Protein AF-A0A352CH28-F1 (afdb_monomer)

Sequence (170 aa):
MKLLKSIVAKSSLLLALTSVLITGCDKRLDIAPYQSIAEDRALNTEGDVLVTLIGCYDGIQNAATLGGEIMVLNDLIGNSTNINFTGTFAGLNDAYNGLMVSNNSFAASTWSAAYNTINRCNNVLSAVDKVTSSVAKKNSVEGEALFIRSALYFELVRLYAKTIGDGDAA

Structure (mmCIF, N/CA/C/O backbone):
data_AF-A0A352CH28-F1
#
_entry.id   AF-A0A352CH28-F1
#
loop_
_atom_site.group_PDB
_atom_site.id
_atom_site.type_symbol
_atom_site.label_atom_id
_atom_site.label_alt_id
_atom_site.label_comp_id
_atom_site.label_asym_id
_atom_site.label_entity_id
_atom_site.label_seq_id
_atom_site.pdbx_PDB_ins_code
_atom_site.Cartn_x
_atom_site.Cartn_y
_atom_site.Cartn_z
_atom_site.occupancy
_atom_site.B_iso_or_equiv
_atom_site.auth_seq_id
_atom_site.auth_comp_id
_atom_site.auth_asym_id
_atom_site.auth_atom_id
_atom_site.pdbx_PDB_model_num
ATOM 1 N N . MET A 1 1 ? 14.823 -44.999 70.001 1.00 59.06 1 MET A N 1
ATOM 2 C CA . MET A 1 1 ? 13.695 -44.098 69.645 1.00 59.06 1 MET A CA 1
ATOM 3 C C . MET A 1 1 ? 14.103 -42.654 69.296 1.00 59.06 1 MET A C 1
ATOM 5 O O . MET A 1 1 ? 13.545 -42.115 68.350 1.00 59.06 1 MET A O 1
ATOM 9 N N . LYS A 1 2 ? 15.071 -42.011 69.981 1.00 59.66 2 LYS A N 1
ATOM 10 C CA . LYS A 1 2 ? 15.517 -40.628 69.662 1.00 59.66 2 LYS A CA 1
ATOM 11 C C . LYS A 1 2 ? 16.208 -40.478 68.288 1.00 59.66 2 LYS A C 1
ATOM 13 O O . LYS A 1 2 ? 15.970 -39.497 67.594 1.00 59.66 2 LYS A O 1
ATOM 18 N N . LEU A 1 3 ? 16.992 -41.479 67.872 1.00 60.03 3 LEU A N 1
ATOM 19 C CA . LEU A 1 3 ? 17.675 -41.519 66.565 1.00 60.03 3 LEU A CA 1
ATOM 20 C C . LEU A 1 3 ? 16.700 -41.559 65.374 1.00 60.03 3 LEU A C 1
ATOM 22 O O . LEU A 1 3 ? 16.877 -40.815 64.416 1.00 60.03 3 LEU A O 1
ATOM 26 N N . LEU A 1 4 ? 15.627 -42.351 65.471 1.00 66.50 4 LEU A N 1
ATOM 27 C CA . LEU A 1 4 ? 14.602 -42.463 64.425 1.00 66.50 4 LEU A CA 1
ATOM 28 C C . LEU A 1 4 ? 13.838 -41.144 64.215 1.00 66.50 4 LEU A C 1
ATOM 30 O O . LEU A 1 4 ? 13.627 -40.740 63.079 1.00 66.50 4 LEU A O 1
ATOM 34 N N . LYS A 1 5 ? 13.501 -40.420 65.293 1.00 69.31 5 LYS A N 1
ATOM 35 C CA . LYS A 1 5 ? 12.843 -39.100 65.200 1.00 69.31 5 LYS A CA 1
ATOM 36 C C . LYS A 1 5 ? 13.740 -38.037 64.547 1.00 69.31 5 LYS A C 1
ATOM 38 O O . LYS A 1 5 ? 13.243 -37.201 63.803 1.00 69.31 5 LYS A O 1
ATOM 43 N N . SER A 1 6 ? 15.051 -38.095 64.798 1.00 66.44 6 SER A N 1
ATOM 44 C CA . SER A 1 6 ? 16.059 -37.215 64.182 1.00 66.44 6 SER A CA 1
ATOM 45 C C . SER A 1 6 ? 16.216 -37.470 62.678 1.00 66.44 6 SER A C 1
ATOM 47 O O . SER A 1 6 ? 16.277 -36.520 61.903 1.00 66.44 6 SER A O 1
ATOM 49 N N . ILE A 1 7 ? 16.217 -38.738 62.253 1.00 73.62 7 ILE A N 1
ATOM 50 C CA . ILE A 1 7 ? 16.281 -39.107 60.831 1.00 73.62 7 ILE A CA 1
ATOM 51 C C . ILE A 1 7 ? 15.015 -38.648 60.102 1.00 73.62 7 ILE A C 1
ATOM 53 O O . ILE A 1 7 ? 15.123 -37.969 59.087 1.00 73.62 7 ILE A O 1
ATOM 57 N N . VAL A 1 8 ? 13.830 -38.916 60.663 1.00 76.38 8 VAL A N 1
ATOM 58 C CA . VAL A 1 8 ? 12.552 -38.485 60.069 1.00 76.38 8 VAL A CA 1
ATOM 59 C C . VAL A 1 8 ? 12.474 -36.959 59.960 1.00 76.38 8 VAL A C 1
ATOM 61 O O . VAL A 1 8 ? 12.116 -36.453 58.904 1.00 76.38 8 VAL A O 1
ATOM 64 N N . ALA A 1 9 ? 12.888 -36.209 60.987 1.00 76.12 9 ALA A N 1
ATOM 65 C CA . ALA A 1 9 ? 12.894 -34.744 60.937 1.00 76.12 9 ALA A CA 1
ATOM 66 C C . ALA A 1 9 ? 13.838 -34.181 59.855 1.00 76.12 9 ALA A C 1
ATOM 68 O O . ALA A 1 9 ? 13.486 -33.222 59.170 1.00 76.12 9 ALA A O 1
ATOM 69 N N . LYS A 1 10 ? 15.016 -34.794 59.663 1.00 78.06 10 LYS A N 1
ATOM 70 C CA . LYS A 1 10 ? 15.968 -34.408 58.607 1.00 78.06 10 LYS A CA 1
ATOM 71 C C . LYS A 1 10 ? 15.448 -34.752 57.210 1.00 78.06 10 LYS A C 1
ATOM 73 O O . LYS A 1 10 ? 15.586 -33.936 56.305 1.00 78.06 10 LYS A O 1
ATOM 78 N N . SER A 1 11 ? 14.817 -35.916 57.043 1.00 77.06 11 SER A N 1
ATOM 79 C CA . SER A 1 11 ? 14.183 -36.320 55.784 1.00 77.06 11 SER A CA 1
ATOM 80 C C . SER A 1 11 ? 13.011 -35.408 55.415 1.00 77.06 11 SER A C 1
ATOM 82 O O . SER A 1 11 ? 12.910 -35.002 54.262 1.00 77.06 11 SER A O 1
ATOM 84 N N . SER A 1 12 ? 12.178 -35.012 56.384 1.00 78.12 12 SER A N 1
ATOM 85 C CA . SER A 1 12 ? 11.085 -34.057 56.160 1.00 78.12 12 SER A CA 1
ATOM 86 C C . SER A 1 12 ? 11.591 -32.662 55.787 1.00 78.12 12 SER A C 1
ATOM 88 O O . SER A 1 12 ? 11.014 -32.018 54.915 1.00 78.12 12 SER A O 1
ATOM 90 N N . LEU A 1 13 ? 12.689 -32.203 56.401 1.00 82.50 13 LEU A N 1
ATOM 91 C CA . LEU A 1 13 ? 13.311 -30.918 56.068 1.00 82.50 13 LEU A CA 1
ATOM 92 C C . LEU A 1 13 ? 13.910 -30.924 54.653 1.00 82.50 13 LEU A C 1
ATOM 94 O O . LEU A 1 13 ? 13.767 -29.948 53.921 1.00 82.50 13 LEU A O 1
ATOM 98 N N . LEU A 1 14 ? 14.537 -32.034 54.249 1.00 82.56 14 LEU A N 1
ATOM 99 C CA . LEU A 1 14 ? 15.084 -32.203 52.903 1.00 82.56 14 LEU A CA 1
ATOM 100 C C . LEU A 1 14 ? 13.971 -32.224 51.842 1.00 82.56 14 LEU A C 1
ATOM 102 O O . LEU A 1 14 ? 14.103 -31.595 50.794 1.00 82.56 14 LEU A O 1
ATOM 106 N N . LEU A 1 15 ? 12.849 -32.887 52.134 1.00 82.00 15 LEU A N 1
ATOM 107 C CA . LEU A 1 15 ? 11.679 -32.927 51.253 1.00 82.00 15 LEU A CA 1
ATOM 108 C C . LEU A 1 15 ? 11.033 -31.538 51.093 1.00 82.00 15 LEU A C 1
ATOM 110 O O . LEU A 1 15 ? 10.722 -31.133 49.975 1.00 82.00 15 LEU A O 1
ATOM 114 N N . ALA A 1 16 ? 10.915 -30.777 52.187 1.00 80.31 16 ALA A N 1
ATOM 115 C CA . ALA A 1 16 ? 10.407 -29.404 52.162 1.00 80.31 16 ALA A CA 1
ATOM 116 C C . ALA A 1 16 ? 11.337 -28.450 51.387 1.00 80.31 16 ALA A C 1
ATOM 118 O O . ALA A 1 16 ? 10.874 -27.626 50.599 1.00 80.31 16 ALA A O 1
ATOM 119 N N . LEU A 1 17 ? 12.657 -28.598 51.539 1.00 78.12 17 LEU A N 1
ATOM 120 C CA . LEU A 1 17 ? 13.633 -27.796 50.798 1.00 78.12 17 LEU A CA 1
ATOM 121 C C . LEU A 1 17 ? 13.621 -28.118 49.293 1.00 78.12 17 LEU A C 1
ATOM 123 O O . LEU A 1 17 ? 13.773 -27.222 48.467 1.00 78.12 17 LEU A O 1
ATOM 127 N N . THR A 1 18 ? 13.364 -29.380 48.934 1.00 77.31 18 THR A N 1
ATOM 128 C CA . THR A 1 18 ? 13.248 -29.817 47.534 1.00 77.31 18 THR A CA 1
ATOM 129 C C . THR A 1 18 ? 11.971 -29.281 46.881 1.00 77.31 18 THR A C 1
ATOM 131 O O . THR A 1 18 ? 12.014 -28.900 45.717 1.00 77.31 18 THR A O 1
ATOM 134 N N . SER A 1 19 ? 10.858 -29.154 47.620 1.00 74.12 19 SER A N 1
ATOM 135 C CA . SER A 1 19 ? 9.614 -28.569 47.084 1.00 74.12 19 SER A CA 1
ATOM 136 C C . SER A 1 19 ? 9.717 -27.084 46.712 1.00 74.12 19 SER A C 1
ATOM 138 O O . SER A 1 19 ? 9.016 -26.640 45.808 1.00 74.12 19 SER A O 1
ATOM 140 N N . VAL A 1 20 ? 10.628 -26.327 47.336 1.00 73.00 20 VAL A N 1
ATOM 141 C CA . VAL A 1 20 ? 10.872 -24.910 46.999 1.00 73.00 20 VAL A CA 1
ATOM 142 C C . VAL A 1 20 ? 11.667 -24.765 45.692 1.00 73.00 20 VAL A C 1
ATOM 144 O O . VAL A 1 20 ? 11.553 -23.754 45.008 1.00 73.00 20 VAL A O 1
ATOM 147 N N . LEU A 1 21 ? 12.431 -25.789 45.295 1.00 70.69 21 LEU A N 1
ATOM 148 C CA . LEU A 1 21 ? 13.217 -25.773 44.055 1.00 70.69 21 LEU A CA 1
ATOM 149 C C . LEU A 1 21 ? 12.380 -26.063 42.796 1.00 70.69 21 LEU A C 1
ATOM 151 O O . LEU A 1 21 ? 12.874 -25.865 41.690 1.00 70.69 21 LEU A O 1
ATOM 155 N N . ILE A 1 22 ? 11.128 -26.515 42.950 1.00 68.75 22 ILE A N 1
ATOM 156 C CA . ILE A 1 22 ? 10.230 -26.871 41.833 1.00 68.75 22 ILE A CA 1
ATOM 157 C C . ILE A 1 22 ? 9.267 -25.729 41.468 1.00 68.75 22 ILE A C 1
ATOM 159 O O . ILE A 1 22 ? 8.613 -25.786 40.431 1.00 68.75 22 ILE A O 1
ATOM 163 N N . THR A 1 23 ? 9.182 -24.663 42.272 1.00 70.19 23 THR A N 1
ATOM 164 C CA . THR A 1 23 ? 8.424 -23.457 41.905 1.00 70.19 23 THR A CA 1
ATOM 165 C C . THR A 1 23 ? 9.278 -22.584 40.984 1.00 70.19 23 THR A C 1
ATOM 167 O O . THR A 1 23 ? 9.894 -21.610 41.416 1.00 70.19 23 THR A O 1
ATOM 170 N N . GLY A 1 24 ? 9.377 -22.986 39.717 1.00 68.25 24 GLY A N 1
ATOM 171 C CA . GLY A 1 24 ? 10.020 -22.209 38.659 1.00 68.25 24 GLY A CA 1
ATOM 172 C C . GLY A 1 24 ? 9.231 -20.942 38.308 1.00 68.25 24 GLY A C 1
ATOM 173 O O . GLY A 1 24 ? 8.007 -20.892 38.411 1.00 68.25 24 GLY A O 1
ATOM 174 N N . CYS A 1 25 ? 9.938 -19.888 37.896 1.00 66.44 25 CYS A N 1
ATOM 175 C CA . CYS A 1 25 ? 9.341 -18.638 37.420 1.00 66.44 25 CYS A CA 1
ATOM 176 C C . CYS A 1 25 ? 8.816 -18.781 35.978 1.00 66.44 25 CYS A C 1
ATOM 178 O O . CYS A 1 25 ? 9.454 -18.285 35.050 1.00 66.44 25 CYS A O 1
ATOM 180 N N . ASP A 1 26 ? 7.644 -19.392 35.784 1.00 62.53 26 ASP A N 1
ATOM 181 C CA . ASP A 1 26 ? 7.048 -19.597 34.446 1.00 62.53 26 ASP A CA 1
ATOM 182 C C . ASP A 1 26 ? 6.822 -18.288 33.666 1.00 62.53 26 ASP A C 1
ATOM 184 O O . ASP A 1 26 ? 7.004 -18.220 32.453 1.00 62.53 26 ASP A O 1
ATOM 188 N N . LYS A 1 27 ? 6.527 -17.184 34.365 1.00 61.06 27 LYS A N 1
ATOM 189 C CA . LYS A 1 27 ? 6.184 -15.893 33.737 1.00 61.06 27 LYS A CA 1
ATOM 190 C C . LYS A 1 27 ? 7.328 -15.201 32.980 1.00 61.06 27 LYS A C 1
ATOM 192 O O . LYS A 1 27 ? 7.085 -14.175 32.355 1.00 61.06 27 LYS A O 1
ATOM 197 N N . ARG A 1 28 ? 8.574 -15.690 33.064 1.00 63.22 28 A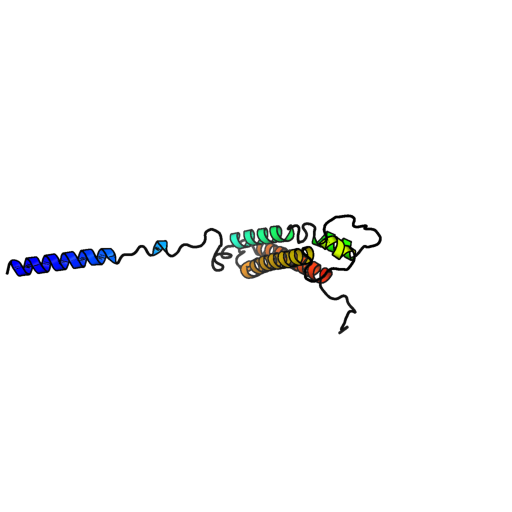RG A N 1
ATOM 198 C CA . ARG A 1 28 ? 9.714 -15.129 32.303 1.00 63.22 28 ARG A CA 1
ATOM 199 C C . ARG A 1 28 ? 9.936 -15.812 30.952 1.00 63.22 28 ARG A C 1
ATOM 201 O O . ARG A 1 28 ? 10.776 -15.328 30.200 1.00 63.22 28 ARG A O 1
ATOM 208 N N . LEU A 1 29 ? 9.230 -16.907 30.662 1.00 63.34 29 LEU A N 1
ATOM 209 C CA . LEU A 1 29 ? 9.333 -17.611 29.381 1.00 63.34 29 LEU A CA 1
ATOM 210 C C . LEU A 1 29 ? 8.306 -17.110 28.351 1.00 63.34 29 LEU A C 1
ATOM 212 O O . LEU A 1 29 ? 8.616 -17.082 27.165 1.00 63.34 29 LEU A O 1
ATOM 216 N N . ASP A 1 30 ? 7.147 -16.624 28.804 1.00 68.19 30 ASP A N 1
ATOM 217 C CA . ASP A 1 30 ? 6.120 -16.009 27.952 1.00 68.19 30 ASP A CA 1
ATOM 218 C C . ASP A 1 30 ? 6.367 -14.505 27.763 1.00 68.19 30 ASP A C 1
ATOM 220 O O . ASP A 1 30 ? 5.641 -13.648 28.275 1.00 68.19 30 ASP A O 1
ATOM 224 N N . ILE A 1 31 ? 7.430 -14.164 27.033 1.00 68.88 31 ILE A N 1
ATOM 225 C CA . ILE A 1 31 ? 7.695 -12.781 26.625 1.00 68.88 31 ILE A CA 1
ATOM 226 C C . ILE A 1 31 ? 7.108 -12.581 25.230 1.00 68.88 31 ILE A C 1
ATOM 228 O O . ILE A 1 31 ? 7.657 -13.061 24.239 1.00 68.88 31 ILE A O 1
ATOM 232 N N . ALA A 1 32 ? 5.996 -11.849 25.143 1.00 67.38 32 ALA A N 1
ATOM 233 C CA . ALA A 1 32 ? 5.486 -11.403 23.854 1.00 67.38 32 ALA A CA 1
ATOM 234 C C . ALA A 1 32 ? 6.492 -10.426 23.208 1.00 67.38 32 ALA A C 1
ATOM 236 O O . ALA A 1 32 ? 7.052 -9.576 23.909 1.00 67.38 32 ALA A O 1
ATOM 237 N N . PRO A 1 33 ? 6.739 -10.522 21.892 1.00 67.75 33 PRO A N 1
ATOM 238 C CA . PRO A 1 33 ? 7.620 -9.592 21.197 1.00 67.75 33 PRO A CA 1
ATOM 239 C C . PRO A 1 33 ? 7.121 -8.150 21.361 1.00 67.75 33 PRO A C 1
ATOM 241 O O . PRO A 1 33 ? 5.973 -7.843 21.075 1.00 67.75 33 PRO A O 1
ATOM 244 N N . TYR A 1 34 ? 7.994 -7.235 21.7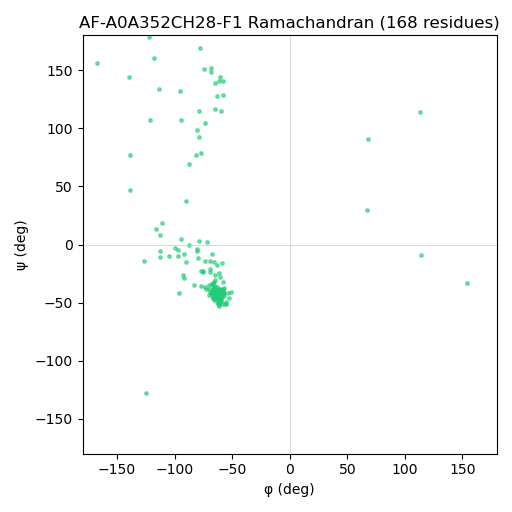90 1.00 63.47 34 TYR A N 1
ATOM 245 C CA . TYR A 1 34 ? 7.629 -5.819 21.963 1.00 63.47 34 TYR A CA 1
ATOM 246 C C . TYR A 1 34 ? 7.361 -5.088 20.639 1.00 63.47 34 TYR A C 1
ATOM 248 O O . TYR A 1 34 ? 6.738 -4.032 20.638 1.00 63.47 34 TYR A O 1
ATOM 256 N N . GLN A 1 35 ? 7.881 -5.621 19.530 1.00 67.81 35 GLN A N 1
ATOM 257 C CA . GLN A 1 35 ? 7.858 -4.986 18.207 1.00 67.81 35 GLN A CA 1
ATOM 258 C C . GLN A 1 35 ? 6.753 -5.531 17.293 1.00 67.81 35 GLN A C 1
ATOM 260 O O . GLN A 1 35 ? 6.608 -5.060 16.169 1.00 67.81 35 GLN A O 1
ATOM 265 N N . SER A 1 36 ? 5.983 -6.526 17.741 1.00 70.88 36 SER A N 1
ATOM 266 C CA . SER A 1 36 ? 4.858 -7.058 16.977 1.00 70.88 36 SER A CA 1
ATOM 267 C C . SER A 1 36 ? 3.671 -7.343 17.885 1.00 70.88 36 SER A C 1
ATOM 269 O O . SER A 1 36 ? 3.813 -7.758 19.032 1.00 70.88 36 SER A O 1
ATOM 271 N N . ILE A 1 37 ? 2.477 -7.100 17.360 1.00 72.44 37 ILE A N 1
ATOM 272 C CA . ILE A 1 37 ? 1.230 -7.434 18.036 1.00 72.44 37 ILE A CA 1
ATOM 273 C C . ILE A 1 37 ? 0.795 -8.797 17.501 1.00 72.44 37 ILE A C 1
ATOM 275 O O . ILE A 1 37 ? 0.833 -9.026 16.291 1.00 72.44 37 ILE A O 1
ATOM 279 N N . ALA A 1 38 ? 0.428 -9.712 18.397 1.00 74.38 38 ALA A N 1
ATOM 280 C CA . ALA A 1 38 ? -0.137 -10.993 17.996 1.00 74.38 38 ALA A CA 1
ATOM 281 C C . ALA A 1 38 ? -1.451 -10.765 17.229 1.00 74.38 38 ALA A C 1
ATOM 283 O O . ALA A 1 38 ? -2.230 -9.876 17.574 1.00 74.38 38 ALA A O 1
ATOM 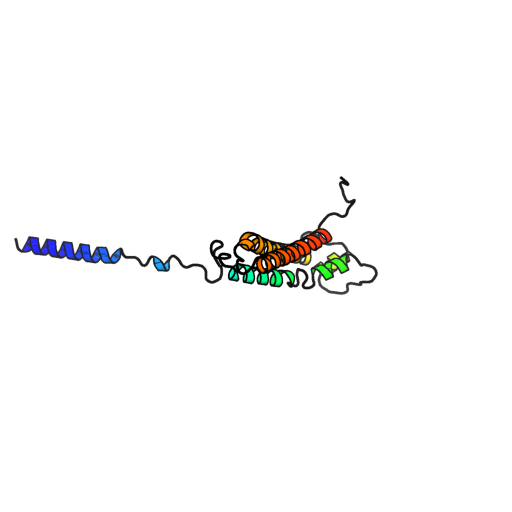284 N N . GLU A 1 39 ? -1.680 -11.546 16.175 1.00 68.25 39 GLU A N 1
ATOM 285 C CA . GLU A 1 39 ? -2.808 -11.362 15.251 1.00 68.25 39 GLU A CA 1
ATOM 286 C C . GLU A 1 39 ? -4.168 -11.409 15.967 1.00 68.25 39 GLU A C 1
ATOM 288 O O . GLU A 1 39 ? -5.039 -10.581 15.710 1.00 68.25 39 GLU A O 1
ATOM 293 N N . ASP A 1 40 ? -4.305 -12.294 16.959 1.00 73.88 40 ASP A N 1
ATOM 294 C CA . ASP A 1 40 ? -5.485 -12.439 17.822 1.00 73.88 40 ASP A CA 1
ATOM 295 C C . ASP A 1 40 ? -5.753 -11.221 18.727 1.00 73.88 40 ASP A C 1
ATOM 297 O O . ASP A 1 40 ? -6.834 -11.080 19.306 1.00 73.88 40 ASP A O 1
ATOM 301 N N . ARG A 1 41 ? -4.768 -10.328 18.869 1.00 75.69 41 ARG A N 1
ATOM 302 C CA . ARG A 1 41 ? -4.835 -9.125 19.706 1.00 75.69 41 ARG A CA 1
ATOM 303 C C . ARG A 1 41 ? -4.826 -7.823 18.917 1.00 75.69 41 ARG A C 1
ATOM 305 O O . ARG A 1 41 ? -5.107 -6.785 19.506 1.00 75.69 41 ARG A O 1
ATOM 312 N N . ALA A 1 42 ? -4.540 -7.876 17.620 1.00 80.50 42 ALA A N 1
ATOM 313 C CA . ALA A 1 42 ? -4.272 -6.696 16.807 1.00 80.50 42 ALA A CA 1
ATOM 314 C C . ALA A 1 42 ? -5.519 -5.893 16.405 1.00 80.50 42 ALA A C 1
ATOM 316 O O . ALA A 1 42 ? -5.377 -4.717 16.098 1.00 80.50 42 ALA A O 1
ATOM 317 N N . LEU A 1 43 ? -6.713 -6.500 16.383 1.00 89.88 43 LEU A N 1
ATOM 318 C CA . LEU A 1 43 ? -7.943 -5.894 15.838 1.00 89.88 43 LEU A CA 1
ATOM 319 C C . LEU A 1 43 ? -9.178 -6.170 16.712 1.00 89.88 43 LEU A C 1
ATOM 321 O O . LEU A 1 43 ? -10.231 -6.593 16.229 1.00 89.88 43 LEU A O 1
ATOM 325 N N . ASN A 1 44 ? -9.055 -5.980 18.026 1.00 92.19 44 ASN A N 1
ATOM 326 C CA . ASN A 1 44 ? -10.120 -6.349 18.964 1.00 92.19 44 ASN A CA 1
ATOM 327 C C . ASN A 1 44 ? -11.088 -5.214 19.286 1.00 92.19 44 ASN A C 1
ATOM 329 O O . ASN A 1 44 ? -12.240 -5.479 19.640 1.00 92.19 44 ASN A O 1
ATOM 333 N N . THR A 1 45 ? -10.634 -3.971 19.172 1.00 95.56 45 THR A N 1
ATOM 334 C CA . THR A 1 45 ? -11.409 -2.782 19.522 1.00 95.56 45 THR A CA 1
ATOM 335 C C . THR A 1 45 ? -11.632 -1.880 18.315 1.00 95.56 45 THR A C 1
ATOM 337 O O . THR A 1 45 ? -10.891 -1.925 17.336 1.00 95.56 45 THR A O 1
ATOM 340 N N . GLU A 1 46 ? -12.634 -1.003 18.403 1.00 96.88 46 GLU A N 1
ATOM 341 C CA . GLU A 1 46 ? -12.829 0.064 17.418 1.00 96.88 46 GLU A CA 1
ATOM 342 C C . GLU A 1 46 ? -11.555 0.904 17.232 1.00 96.88 46 GLU A C 1
ATOM 344 O O . GLU A 1 46 ? -11.176 1.200 16.103 1.00 96.88 46 GLU A O 1
ATOM 349 N N . GLY A 1 47 ? -10.859 1.237 18.325 1.00 96.81 47 GLY A N 1
ATOM 350 C CA . GLY A 1 47 ? -9.604 1.989 18.274 1.00 96.81 47 GLY A CA 1
ATOM 351 C C . GLY A 1 47 ? -8.530 1.294 17.437 1.00 96.81 47 GLY A C 1
ATOM 352 O O . GLY A 1 47 ? -7.876 1.949 16.628 1.00 96.81 47 GLY A O 1
ATOM 353 N N . ASP A 1 48 ? -8.404 -0.027 17.563 1.00 95.81 48 ASP A N 1
ATOM 354 C CA . ASP A 1 48 ? -7.434 -0.817 16.798 1.00 95.81 48 ASP A CA 1
ATOM 355 C C . ASP A 1 48 ? -7.736 -0.787 15.294 1.00 95.81 48 ASP A C 1
ATOM 357 O O . ASP A 1 48 ? -6.835 -0.619 14.468 1.00 95.81 48 ASP A O 1
ATOM 361 N N . VAL A 1 49 ? -9.018 -0.885 14.925 1.00 97.62 49 VAL A N 1
ATOM 362 C CA . VAL A 1 49 ? -9.455 -0.781 13.524 1.00 97.62 49 VAL A CA 1
ATOM 363 C C . VAL A 1 49 ? -9.148 0.610 12.971 1.00 97.62 49 VAL A C 1
ATOM 365 O O . VAL A 1 49 ? -8.626 0.728 11.864 1.00 97.62 49 VAL A O 1
ATOM 368 N N . LEU A 1 50 ? -9.410 1.669 13.745 1.00 98.06 50 LEU A N 1
ATOM 369 C CA . LEU A 1 50 ? -9.127 3.045 13.331 1.00 98.06 50 LEU A CA 1
ATOM 370 C C . LEU A 1 50 ? -7.623 3.306 13.161 1.00 98.06 50 LEU A C 1
ATOM 372 O O . LEU A 1 50 ? -7.223 3.939 12.187 1.00 98.06 50 LEU A O 1
ATOM 376 N N . VAL A 1 51 ? -6.779 2.787 14.057 1.00 97.12 51 VAL A N 1
ATOM 377 C CA . VAL A 1 51 ? -5.313 2.863 13.916 1.00 97.12 51 VAL A CA 1
ATOM 378 C C . VAL A 1 51 ? -4.842 2.076 12.693 1.00 97.12 51 VAL A C 1
ATOM 380 O O . VAL A 1 51 ? -3.982 2.542 11.945 1.00 97.12 51 VAL A O 1
ATOM 383 N N . THR A 1 52 ? -5.441 0.918 12.427 1.00 96.44 52 THR A N 1
ATOM 384 C CA . THR A 1 52 ? -5.121 0.121 11.236 1.00 96.44 52 THR A CA 1
ATOM 385 C C . THR A 1 52 ? -5.536 0.841 9.948 1.00 96.44 52 THR A C 1
ATOM 387 O O . THR A 1 52 ? -4.788 0.823 8.969 1.00 96.44 52 THR A O 1
ATOM 390 N N . LEU A 1 53 ? -6.673 1.550 9.949 1.00 98.56 53 LEU A N 1
ATOM 391 C CA . LEU A 1 53 ? -7.090 2.414 8.839 1.00 98.56 53 LEU A CA 1
ATOM 392 C C . LEU A 1 53 ? -6.092 3.557 8.606 1.00 98.56 53 LEU A C 1
ATOM 394 O O . LEU A 1 53 ? -5.728 3.816 7.461 1.00 98.56 53 LEU A O 1
ATOM 398 N N . ILE A 1 54 ? -5.575 4.189 9.664 1.00 98.50 54 ILE A N 1
ATOM 399 C CA . ILE A 1 54 ? -4.474 5.162 9.542 1.00 98.50 54 ILE A CA 1
ATOM 400 C C . ILE A 1 54 ? -3.252 4.506 8.880 1.00 98.50 54 ILE A C 1
ATOM 402 O O . ILE A 1 54 ? -2.644 5.095 7.991 1.00 98.50 54 ILE A O 1
ATOM 406 N N . GLY A 1 55 ? -2.937 3.256 9.229 1.00 97.88 55 GLY A N 1
ATOM 407 C CA . GLY A 1 55 ? -1.901 2.468 8.556 1.00 97.88 55 GLY A CA 1
ATOM 408 C C . GLY A 1 55 ? -2.161 2.228 7.061 1.00 97.88 55 GLY A C 1
ATOM 409 O O . GLY A 1 55 ? -1.210 2.090 6.291 1.00 97.88 55 GLY A O 1
ATOM 410 N N . CYS A 1 56 ? -3.420 2.196 6.617 1.00 98.62 56 CYS A N 1
ATOM 411 C CA . CYS A 1 56 ? -3.762 2.126 5.193 1.00 98.62 56 CYS A CA 1
ATOM 412 C C . CYS A 1 56 ? -3.434 3.445 4.481 1.00 98.62 56 CYS A C 1
ATOM 414 O O . CYS A 1 56 ? -2.837 3.422 3.405 1.00 98.62 56 CYS A O 1
ATOM 416 N N . TYR A 1 57 ? -3.758 4.581 5.108 1.00 98.62 57 TYR A N 1
ATOM 417 C CA . TYR A 1 57 ? -3.388 5.907 4.604 1.00 98.62 57 TYR A CA 1
ATOM 418 C C . TYR A 1 57 ? -1.866 6.111 4.558 1.00 98.62 57 TYR A C 1
ATOM 420 O O . TYR A 1 57 ? -1.344 6.609 3.565 1.00 98.62 57 TYR A O 1
ATOM 428 N N . ASP A 1 58 ? -1.141 5.657 5.582 1.00 98.44 58 ASP A N 1
ATOM 429 C CA . ASP A 1 58 ? 0.327 5.636 5.583 1.00 98.44 58 ASP A CA 1
ATOM 430 C C . ASP A 1 58 ? 0.897 4.782 4.433 1.00 98.44 58 ASP A C 1
ATOM 432 O O . ASP A 1 58 ? 1.870 5.156 3.778 1.00 98.44 58 ASP A O 1
ATOM 436 N N . GLY A 1 59 ? 0.255 3.649 4.140 1.00 98.12 59 GLY A N 1
ATOM 437 C CA . GLY A 1 59 ? 0.650 2.780 3.037 1.00 98.12 59 GLY A CA 1
ATOM 438 C C . GLY A 1 59 ? 0.483 3.438 1.666 1.00 98.12 59 GLY A C 1
ATOM 439 O O . GLY A 1 59 ? 1.407 3.395 0.860 1.00 98.12 59 GLY A O 1
ATOM 440 N N . ILE A 1 60 ? -0.660 4.087 1.407 1.00 97.81 60 ILE A N 1
ATOM 441 C CA . ILE A 1 60 ? -0.961 4.681 0.090 1.00 97.81 60 ILE A CA 1
ATOM 442 C C . ILE A 1 60 ? -0.197 5.984 -0.187 1.00 97.81 60 ILE A C 1
ATOM 444 O O . ILE A 1 60 ? -0.001 6.339 -1.347 1.00 97.81 60 ILE A O 1
ATOM 448 N N . GLN A 1 61 ? 0.263 6.693 0.849 1.00 97.44 61 GLN A N 1
ATOM 449 C CA . GLN A 1 61 ? 1.147 7.853 0.678 1.00 97.44 61 GLN A CA 1
ATOM 450 C C . GLN A 1 61 ? 2.619 7.462 0.465 1.00 97.44 61 GLN A C 1
ATOM 452 O O . GLN A 1 61 ? 3.458 8.335 0.242 1.00 97.44 61 GLN A O 1
ATOM 457 N N . ASN A 1 62 ? 2.966 6.173 0.569 1.00 97.50 62 ASN A N 1
ATOM 458 C CA . ASN A 1 62 ? 4.331 5.709 0.356 1.00 97.50 62 ASN A CA 1
ATOM 459 C C . ASN A 1 62 ? 4.811 6.102 -1.049 1.00 97.50 62 ASN A C 1
ATOM 461 O O . ASN A 1 62 ? 4.046 5.994 -2.012 1.00 97.50 62 ASN A O 1
ATOM 465 N N . ALA A 1 63 ? 6.079 6.510 -1.172 1.00 96.94 63 ALA A N 1
ATOM 466 C CA . ALA A 1 63 ? 6.679 6.899 -2.448 1.00 96.94 63 ALA A CA 1
ATOM 467 C C . ALA A 1 63 ? 6.469 5.833 -3.535 1.00 96.94 63 ALA A C 1
ATOM 469 O O . ALA A 1 63 ? 6.077 6.188 -4.639 1.00 96.94 63 ALA A O 1
ATOM 470 N N . ALA A 1 64 ? 6.593 4.546 -3.189 1.00 97.25 64 ALA A N 1
ATOM 471 C CA . ALA A 1 64 ? 6.375 3.406 -4.081 1.00 97.25 64 ALA A CA 1
ATOM 472 C C . ALA A 1 64 ? 4.900 3.148 -4.452 1.00 97.25 64 ALA A C 1
ATOM 474 O O . ALA A 1 64 ? 4.585 2.187 -5.141 1.00 97.25 64 ALA A O 1
ATOM 475 N N . THR A 1 65 ? 3.967 3.976 -3.987 1.00 96.19 65 THR A N 1
ATOM 476 C CA . THR A 1 65 ? 2.541 3.894 -4.331 1.00 96.19 65 THR A CA 1
ATOM 477 C C . THR A 1 65 ? 2.063 5.232 -4.902 1.00 96.19 65 THR A C 1
ATOM 479 O O . THR A 1 65 ? 2.690 5.761 -5.822 1.00 96.19 65 THR A O 1
ATOM 482 N N . LEU A 1 66 ? 0.982 5.817 -4.372 1.00 96.25 66 LEU A N 1
ATOM 483 C CA . LEU A 1 66 ? 0.475 7.118 -4.820 1.00 96.25 66 LEU A CA 1
ATOM 484 C C . LEU A 1 66 ? 1.270 8.304 -4.251 1.00 96.25 66 LEU A C 1
ATOM 486 O O . LEU A 1 66 ? 0.947 9.449 -4.548 1.00 96.25 66 LEU A O 1
ATOM 490 N N . GLY A 1 67 ? 2.335 8.048 -3.485 1.00 95.88 67 GLY A N 1
ATOM 491 C CA . GLY A 1 67 ? 3.308 9.069 -3.095 1.00 95.88 67 GLY A CA 1
ATOM 492 C C . GLY A 1 67 ? 4.181 9.575 -4.251 1.00 95.88 67 GLY A C 1
ATOM 493 O O . GLY A 1 67 ? 4.822 10.612 -4.103 1.00 95.88 67 GLY A O 1
ATOM 494 N N . GLY A 1 68 ? 4.204 8.881 -5.399 1.00 94.44 68 GLY A N 1
ATOM 495 C CA . GLY A 1 68 ? 4.751 9.433 -6.643 1.00 94.44 68 GLY A CA 1
ATOM 496 C C . GLY A 1 68 ? 5.284 8.417 -7.655 1.00 94.44 68 GLY A C 1
ATOM 497 O O . GLY A 1 68 ? 5.153 8.657 -8.853 1.00 94.44 68 GLY A O 1
ATOM 498 N N . GLU A 1 69 ? 5.849 7.282 -7.230 1.00 94.00 69 GLU A N 1
ATOM 499 C CA . GLU A 1 69 ? 6.498 6.329 -8.150 1.00 94.00 69 GLU A CA 1
ATOM 500 C C . GLU A 1 69 ? 5.515 5.744 -9.166 1.00 94.00 69 GLU A C 1
ATOM 502 O O . GLU A 1 69 ? 5.851 5.676 -10.346 1.00 94.00 69 GLU A O 1
ATOM 507 N N . ILE A 1 70 ? 4.285 5.403 -8.756 1.00 95.81 70 ILE A N 1
ATOM 508 C CA . ILE A 1 70 ? 3.250 4.928 -9.689 1.00 95.81 70 ILE A CA 1
ATOM 509 C C . ILE A 1 70 ? 2.954 5.980 -10.764 1.00 95.81 70 ILE A C 1
ATOM 511 O O . ILE A 1 70 ? 2.804 5.641 -11.937 1.00 95.81 70 ILE A O 1
ATOM 515 N N . MET A 1 71 ? 2.876 7.259 -10.388 1.00 93.56 71 MET A N 1
ATOM 516 C CA . MET A 1 71 ? 2.599 8.345 -11.333 1.00 93.56 71 MET A CA 1
ATOM 517 C C . MET A 1 71 ? 3.754 8.507 -12.324 1.00 93.56 71 MET A C 1
ATOM 519 O O . MET A 1 71 ? 3.527 8.542 -13.529 1.00 93.56 71 MET A O 1
ATOM 523 N N . VAL A 1 72 ? 4.992 8.516 -11.820 1.00 93.50 72 VAL A N 1
A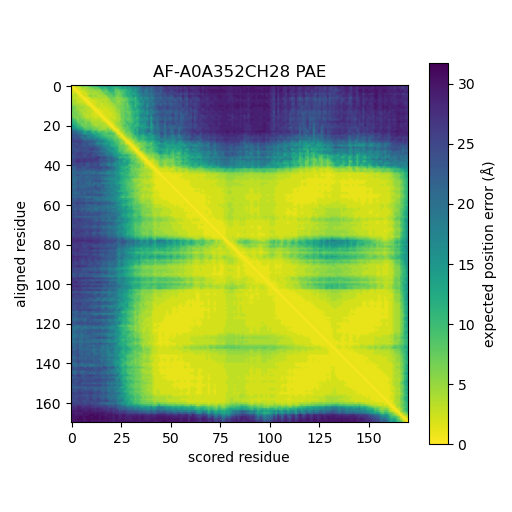TOM 524 C CA . VAL A 1 72 ? 6.201 8.613 -12.649 1.00 93.50 72 VAL A CA 1
ATOM 525 C C . VAL A 1 72 ? 6.315 7.426 -13.604 1.00 93.50 72 VAL A C 1
ATOM 527 O O . VAL A 1 72 ? 6.590 7.627 -14.782 1.00 93.50 72 VAL A O 1
ATOM 530 N N . LEU A 1 73 ? 6.083 6.196 -13.136 1.00 94.00 73 LEU A N 1
ATOM 531 C CA . LEU A 1 73 ? 6.112 5.009 -13.994 1.00 94.00 73 LEU A CA 1
ATOM 532 C C . LEU A 1 73 ? 5.060 5.092 -15.102 1.00 94.00 73 LEU A C 1
ATOM 534 O O . LEU A 1 73 ? 5.396 4.881 -16.265 1.00 94.00 73 LEU A O 1
ATOM 538 N N . ASN A 1 74 ? 3.816 5.442 -14.762 1.00 92.38 74 ASN A N 1
ATOM 539 C CA . ASN A 1 74 ? 2.751 5.621 -15.750 1.00 92.38 74 ASN A CA 1
ATOM 540 C C . ASN A 1 74 ? 3.128 6.667 -16.817 1.00 92.38 74 ASN A C 1
ATOM 542 O O . ASN A 1 74 ? 2.932 6.420 -18.007 1.00 92.38 74 ASN A O 1
ATOM 546 N N . ASP A 1 75 ? 3.690 7.807 -16.409 1.00 92.50 75 ASP A N 1
ATOM 547 C CA . ASP A 1 75 ? 4.091 8.878 -17.325 1.00 92.50 75 ASP A CA 1
ATOM 548 C C . ASP A 1 75 ? 5.256 8.460 -18.235 1.00 92.50 75 ASP A C 1
ATOM 550 O O . ASP A 1 75 ? 5.199 8.674 -19.447 1.00 92.50 75 ASP A O 1
ATOM 554 N N . LEU A 1 76 ? 6.297 7.829 -17.679 1.00 93.50 76 LEU A N 1
ATOM 555 C CA . LEU A 1 76 ? 7.468 7.400 -18.451 1.00 93.50 76 LEU A CA 1
ATOM 556 C C . LEU A 1 76 ? 7.132 6.301 -19.460 1.00 93.50 76 LEU A C 1
ATOM 558 O O . LEU A 1 76 ? 7.637 6.341 -20.578 1.00 93.50 76 LEU A O 1
ATOM 562 N N . ILE A 1 77 ? 6.271 5.352 -19.087 1.00 91.00 77 ILE A N 1
ATOM 563 C CA . ILE A 1 77 ? 5.836 4.269 -19.980 1.00 91.00 77 ILE A CA 1
ATOM 564 C C . ILE A 1 77 ? 4.879 4.808 -21.056 1.00 91.00 77 ILE A C 1
ATOM 566 O O . ILE A 1 77 ? 4.920 4.372 -22.205 1.00 91.00 77 ILE A O 1
ATOM 570 N N . GLY A 1 78 ? 4.002 5.750 -20.695 1.00 87.50 78 GLY A N 1
ATOM 571 C CA . GLY A 1 78 ? 2.911 6.209 -21.556 1.00 87.50 78 GLY A CA 1
ATOM 572 C C . GLY A 1 78 ? 3.226 7.397 -22.471 1.00 87.50 78 GLY A C 1
ATOM 573 O O . GLY A 1 78 ? 2.440 7.668 -23.379 1.00 87.50 78 GLY A O 1
ATOM 574 N N . ASN A 1 79 ? 4.320 8.137 -22.254 1.00 83.81 79 ASN A N 1
ATOM 575 C CA . ASN A 1 79 ? 4.535 9.430 -22.913 1.00 83.81 79 ASN A CA 1
ATOM 576 C C . ASN A 1 79 ? 5.979 9.649 -23.388 1.00 83.81 79 ASN A C 1
ATOM 578 O O . ASN A 1 79 ? 6.724 10.450 -22.833 1.00 83.81 79 ASN A O 1
ATOM 582 N N . SER A 1 80 ? 6.348 9.015 -24.500 1.00 75.56 80 SER A N 1
ATO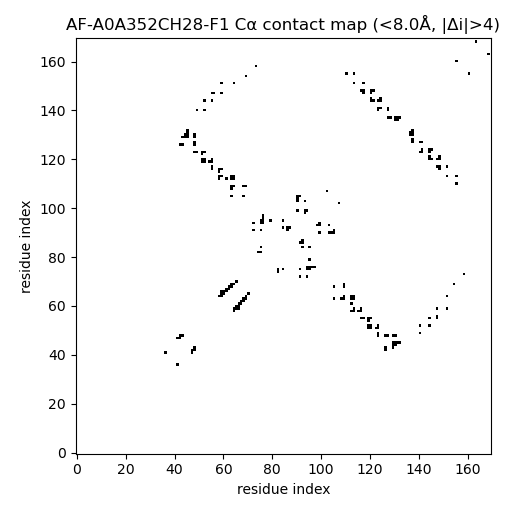M 583 C CA . SER A 1 80 ? 7.663 9.196 -25.139 1.00 75.56 80 SER A CA 1
ATOM 584 C C . SER A 1 80 ? 7.785 10.458 -26.007 1.00 75.56 80 SER A C 1
ATOM 586 O O . SER A 1 80 ? 8.848 10.729 -26.558 1.00 75.56 80 SER A O 1
ATOM 588 N N . THR A 1 81 ? 6.701 11.227 -26.179 1.00 84.62 81 THR A N 1
ATOM 589 C CA . THR A 1 81 ? 6.690 12.411 -27.062 1.00 84.62 81 THR A CA 1
ATOM 590 C C . THR A 1 81 ? 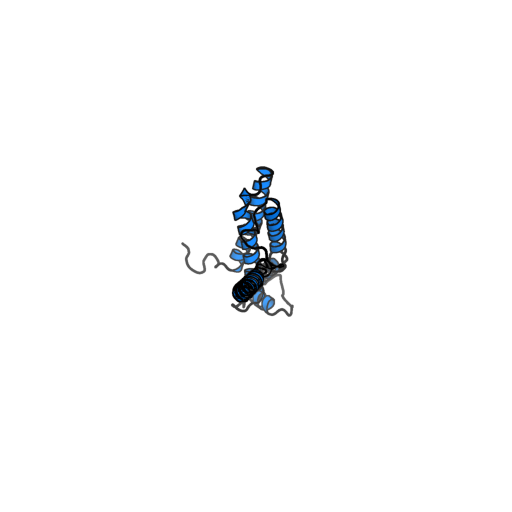6.946 13.709 -26.304 1.00 84.62 81 THR A C 1
ATOM 592 O O . THR A 1 81 ? 7.672 14.571 -26.791 1.00 84.62 81 THR A O 1
ATOM 595 N N . ASN A 1 82 ? 6.345 13.869 -25.121 1.00 89.62 82 ASN A N 1
ATOM 596 C CA . ASN A 1 82 ? 6.423 15.115 -24.351 1.00 89.62 82 ASN A CA 1
ATOM 597 C C . ASN A 1 82 ? 7.359 15.013 -23.144 1.00 89.62 82 ASN A C 1
ATOM 599 O O . ASN A 1 82 ? 7.645 16.026 -22.508 1.00 89.62 82 ASN A O 1
ATOM 603 N N . ILE A 1 83 ? 7.822 13.806 -22.817 1.00 90.44 83 ILE A N 1
ATOM 604 C CA . ILE A 1 83 ? 8.768 13.563 -21.734 1.00 90.44 83 ILE A CA 1
ATOM 605 C C . ILE A 1 83 ? 10.076 13.079 -22.346 1.00 90.44 83 ILE A C 1
ATOM 607 O O . ILE A 1 83 ? 10.081 12.210 -23.208 1.00 90.44 83 ILE A O 1
ATOM 611 N N . ASN A 1 84 ? 11.184 13.653 -21.881 1.00 90.62 84 ASN A N 1
ATOM 612 C CA . ASN A 1 84 ? 12.528 13.185 -22.183 1.00 90.62 84 ASN A CA 1
ATOM 613 C C . ASN A 1 84 ? 13.228 12.854 -20.863 1.00 90.62 84 ASN A C 1
ATOM 615 O O . ASN A 1 84 ? 13.564 13.759 -20.092 1.00 90.62 84 ASN A O 1
ATOM 619 N N . PHE A 1 85 ? 13.411 11.565 -20.580 1.00 91.62 85 PHE A N 1
ATOM 620 C CA . PHE A 1 85 ? 14.089 11.127 -19.367 1.00 91.62 85 PHE A CA 1
ATOM 621 C C . PHE A 1 85 ? 15.610 11.245 -19.522 1.00 91.62 85 PHE A C 1
ATOM 623 O O . PHE A 1 85 ? 16.226 10.530 -20.306 1.00 91.62 85 PHE A O 1
ATOM 630 N N . THR A 1 86 ? 16.231 12.127 -18.736 1.00 91.94 86 THR A N 1
ATOM 631 C CA . THR A 1 86 ? 17.690 12.360 -18.732 1.00 91.94 86 THR A CA 1
ATOM 632 C C . THR A 1 86 ? 18.357 11.987 -17.402 1.00 91.94 86 THR A C 1
ATOM 634 O O . THR A 1 86 ? 19.496 12.374 -17.135 1.00 91.94 86 THR A O 1
ATOM 637 N N . GLY A 1 87 ? 17.640 11.265 -16.535 1.00 89.69 87 GLY A N 1
ATOM 638 C CA . GLY A 1 87 ? 18.121 10.858 -15.217 1.00 89.69 87 GLY A CA 1
ATOM 639 C C . GLY A 1 87 ? 19.086 9.669 -15.256 1.00 89.69 87 GLY A C 1
ATOM 640 O O . GLY A 1 87 ? 19.235 8.983 -16.262 1.00 89.69 87 GLY A O 1
ATOM 641 N N . THR A 1 88 ? 19.724 9.392 -14.117 1.00 93.56 88 THR A N 1
ATOM 642 C CA . THR A 1 88 ? 20.704 8.298 -13.963 1.00 93.56 88 THR A CA 1
ATOM 643 C C . THR A 1 88 ? 20.114 7.014 -13.373 1.00 93.56 88 THR A C 1
ATOM 645 O O . THR A 1 88 ? 20.810 6.004 -13.265 1.00 93.56 88 THR A O 1
ATOM 648 N N . PHE A 1 89 ? 18.837 7.022 -12.979 1.00 93.88 89 PHE A N 1
ATOM 649 C CA . PHE A 1 89 ? 18.166 5.849 -12.422 1.00 93.88 89 PHE A CA 1
ATOM 650 C C . PHE A 1 89 ? 17.860 4.835 -13.526 1.00 93.88 89 PHE A C 1
ATOM 652 O O . PHE A 1 89 ? 16.912 5.014 -14.288 1.00 93.88 89 PHE A O 1
ATOM 659 N N . ALA A 1 90 ? 18.640 3.751 -13.574 1.00 93.12 90 ALA A N 1
ATOM 660 C CA . ALA A 1 90 ? 18.522 2.712 -14.598 1.00 93.12 90 ALA A CA 1
ATOM 661 C C . ALA A 1 90 ? 17.092 2.165 -14.726 1.00 93.12 90 ALA A C 1
ATOM 663 O O . ALA A 1 90 ? 16.555 2.133 -15.823 1.00 93.12 90 ALA A O 1
ATOM 664 N N . GLY A 1 91 ? 16.421 1.852 -13.611 1.00 94.44 91 GLY A N 1
ATOM 665 C CA . GLY A 1 91 ? 15.065 1.298 -13.669 1.00 94.44 91 GLY A CA 1
ATOM 666 C C . GLY A 1 91 ? 14.005 2.255 -14.238 1.00 94.44 91 GLY A C 1
ATOM 667 O O . GLY A 1 91 ? 13.065 1.794 -14.882 1.00 94.44 91 GLY A O 1
ATOM 668 N N . LEU A 1 92 ? 14.162 3.571 -14.056 1.00 94.44 92 LEU A N 1
ATOM 669 C CA . LEU A 1 92 ? 13.286 4.566 -14.692 1.00 94.44 92 LEU A CA 1
ATOM 670 C C . LEU A 1 92 ? 13.648 4.767 -16.168 1.00 94.44 92 LEU A C 1
ATOM 672 O O . LEU A 1 92 ? 12.757 4.929 -16.997 1.00 94.44 92 LEU A O 1
ATOM 676 N N . ASN A 1 93 ? 14.937 4.695 -16.510 1.00 94.06 93 ASN A N 1
ATOM 677 C CA . ASN A 1 93 ? 15.375 4.680 -17.903 1.00 94.06 93 ASN A CA 1
ATOM 678 C C . ASN A 1 93 ? 14.810 3.460 -18.649 1.00 94.06 93 ASN A C 1
ATOM 680 O O . ASN A 1 93 ? 14.348 3.592 -19.778 1.00 94.06 93 ASN A O 1
ATOM 684 N N . ASP A 1 94 ? 14.803 2.285 -18.022 1.00 94.12 94 ASP A N 1
ATOM 685 C CA . ASP A 1 94 ? 14.217 1.077 -18.601 1.00 94.12 94 ASP A CA 1
ATOM 686 C C . ASP A 1 94 ? 12.708 1.244 -18.814 1.00 94.12 94 ASP A C 1
ATOM 688 O O . ASP A 1 94 ? 12.201 0.861 -19.864 1.00 94.12 94 ASP A O 1
ATOM 692 N N . ALA A 1 95 ? 11.996 1.863 -17.863 1.00 93.50 95 ALA A N 1
ATOM 693 C CA . ALA A 1 95 ? 10.577 2.195 -18.011 1.00 93.50 95 ALA A CA 1
ATOM 694 C C . ALA A 1 95 ? 10.327 3.128 -19.204 1.00 93.50 95 ALA A C 1
ATOM 696 O O . ALA A 1 95 ? 9.495 2.826 -20.055 1.00 93.50 95 ALA A O 1
ATOM 697 N N . TYR A 1 96 ? 11.108 4.205 -19.311 1.00 94.31 96 TYR A N 1
ATOM 698 C CA . TYR A 1 96 ? 11.017 5.174 -20.405 1.00 94.31 96 TYR A CA 1
ATOM 699 C C . TYR A 1 96 ? 11.288 4.560 -21.789 1.00 94.31 96 TYR A C 1
ATOM 701 O O . TYR A 1 96 ? 10.634 4.907 -22.768 1.00 94.31 96 TYR A O 1
ATOM 709 N N . ASN A 1 97 ? 12.239 3.626 -21.881 1.00 91.62 97 ASN A N 1
ATOM 710 C CA . ASN A 1 97 ? 12.592 2.969 -23.143 1.00 91.62 97 ASN A CA 1
ATOM 711 C C . ASN A 1 97 ? 11.741 1.719 -23.446 1.00 91.62 97 ASN A C 1
ATOM 713 O O . ASN A 1 97 ? 11.963 1.077 -24.472 1.00 91.62 97 ASN A O 1
ATOM 717 N N . GLY A 1 98 ? 10.802 1.338 -22.571 1.00 89.25 98 GLY A N 1
ATOM 718 C CA . GLY A 1 98 ? 10.012 0.111 -22.725 1.00 89.25 98 GLY A CA 1
ATOM 719 C C . GLY A 1 98 ? 10.833 -1.180 -22.582 1.00 89.25 98 GLY A C 1
ATOM 720 O O . GLY A 1 98 ? 10.508 -2.193 -23.193 1.00 89.25 98 GLY A O 1
ATOM 721 N N . LEU A 1 99 ? 11.912 -1.149 -21.794 1.00 92.12 99 LEU A N 1
ATOM 722 C CA . LEU A 1 99 ? 12.873 -2.244 -21.597 1.00 92.12 99 LEU A CA 1
ATOM 723 C C . LEU A 1 99 ? 12.807 -2.857 -20.189 1.00 92.12 99 LEU A C 1
ATOM 725 O O . LEU A 1 99 ? 13.751 -3.512 -19.747 1.00 92.12 99 LEU A O 1
ATOM 729 N N . MET A 1 100 ? 11.711 -2.644 -19.455 1.00 91.81 100 MET A N 1
ATOM 730 C CA . MET A 1 100 ? 11.551 -3.215 -18.117 1.00 91.81 100 MET A CA 1
ATOM 731 C C . MET A 1 100 ? 11.521 -4.744 -18.171 1.00 91.81 100 MET A C 1
ATOM 733 O O . MET A 1 100 ? 10.714 -5.346 -18.876 1.00 91.81 100 MET A O 1
ATOM 737 N N . VAL A 1 101 ? 12.370 -5.371 -17.360 1.00 90.50 101 VAL A N 1
ATOM 738 C CA . VAL A 1 101 ? 12.383 -6.822 -17.144 1.00 90.50 101 VAL A CA 1
ATOM 739 C C . VAL A 1 101 ? 12.201 -7.139 -15.658 1.00 90.50 101 VAL A C 1
ATOM 741 O O . VAL A 1 101 ? 12.084 -6.241 -14.822 1.00 90.50 101 VAL A O 1
ATOM 744 N N . SER A 1 102 ? 12.167 -8.424 -15.304 1.00 89.50 102 SER A N 1
ATOM 745 C CA . SER A 1 102 ? 11.811 -8.906 -13.959 1.00 89.50 102 SER A CA 1
ATOM 746 C C . SER A 1 102 ? 12.690 -8.392 -12.810 1.00 89.50 102 SER A C 1
ATOM 748 O O . SER A 1 102 ? 12.287 -8.497 -11.655 1.00 89.50 102 SER A O 1
ATOM 750 N N . ASN A 1 103 ? 13.872 -7.837 -13.092 1.00 92.62 103 ASN A N 1
ATOM 751 C CA . ASN A 1 103 ? 14.775 -7.269 -12.089 1.00 92.62 103 ASN A CA 1
ATOM 752 C C . ASN A 1 103 ? 14.609 -5.749 -11.884 1.00 92.62 103 ASN A C 1
ATOM 754 O O . ASN A 1 103 ? 15.394 -5.157 -11.142 1.00 92.62 103 ASN A O 1
ATOM 758 N N . ASN A 1 104 ? 13.630 -5.103 -12.529 1.00 95.81 104 ASN A N 1
ATOM 759 C CA . ASN A 1 104 ? 13.410 -3.669 -12.373 1.00 95.81 104 ASN A CA 1
ATOM 760 C C . ASN A 1 104 ? 12.985 -3.336 -10.930 1.00 95.81 104 ASN A C 1
ATOM 762 O O . ASN A 1 104 ? 11.925 -3.755 -10.457 1.00 95.81 104 ASN A O 1
ATOM 766 N N . SER A 1 105 ? 13.810 -2.556 -10.228 1.00 95.19 105 SER A N 1
ATOM 767 C CA . SER A 1 105 ? 13.614 -2.264 -8.805 1.00 95.19 105 SER A CA 1
ATOM 768 C C . SER A 1 105 ? 12.357 -1.443 -8.513 1.00 95.19 105 SER A C 1
ATOM 770 O O . SER A 1 105 ? 11.754 -1.649 -7.465 1.00 95.19 105 SER A O 1
ATOM 772 N N . PHE A 1 106 ? 11.949 -0.554 -9.425 1.00 95.50 106 PHE A N 1
ATOM 773 C CA . PHE A 1 106 ? 10.753 0.283 -9.262 1.00 95.50 106 PHE A CA 1
ATOM 774 C C . PHE A 1 106 ? 9.468 -0.527 -9.447 1.00 95.50 106 PHE A C 1
ATOM 776 O O . PHE A 1 106 ? 8.490 -0.326 -8.731 1.00 95.50 106 PHE A O 1
ATOM 783 N N . ALA A 1 107 ? 9.471 -1.498 -10.366 1.00 95.12 107 ALA A N 1
ATOM 784 C CA . ALA A 1 107 ? 8.364 -2.443 -10.471 1.00 95.12 107 ALA A CA 1
ATOM 785 C C . ALA A 1 107 ? 8.237 -3.295 -9.199 1.00 95.12 107 ALA A C 1
ATOM 787 O O . ALA A 1 107 ? 7.144 -3.444 -8.657 1.00 95.12 107 ALA A O 1
ATOM 788 N N . ALA A 1 108 ? 9.359 -3.819 -8.694 1.00 95.69 108 ALA A N 1
ATOM 789 C CA . ALA A 1 108 ? 9.370 -4.641 -7.488 1.00 95.69 108 ALA A CA 1
ATOM 790 C C . ALA A 1 108 ? 8.944 -3.862 -6.227 1.00 95.69 108 ALA A C 1
ATOM 792 O O . ALA A 1 108 ? 8.184 -4.400 -5.411 1.00 95.69 108 ALA A O 1
ATOM 793 N N . SER A 1 109 ? 9.399 -2.608 -6.067 1.00 96.12 109 SER A N 1
ATOM 794 C CA . SER A 1 109 ? 8.990 -1.730 -4.959 1.00 96.12 109 SER A CA 1
ATOM 795 C C . SER A 1 109 ? 7.499 -1.428 -5.029 1.00 96.12 109 SER A C 1
ATOM 797 O O . SER A 1 109 ? 6.794 -1.645 -4.043 1.00 96.12 109 SER A O 1
ATOM 799 N N . THR A 1 110 ? 7.014 -1.021 -6.205 1.00 96.75 110 THR A N 1
ATOM 800 C CA . THR A 1 110 ? 5.611 -0.665 -6.435 1.00 96.75 110 THR A CA 1
ATOM 801 C C . THR A 1 110 ? 4.684 -1.829 -6.125 1.00 96.75 110 THR A C 1
ATOM 803 O O . THR A 1 110 ? 3.754 -1.696 -5.328 1.00 96.75 110 THR A O 1
ATOM 806 N N . TRP A 1 111 ? 4.977 -3.005 -6.686 1.00 96.94 111 TRP A N 1
ATOM 807 C CA . TRP A 1 111 ? 4.205 -4.218 -6.434 1.00 96.94 111 TRP A CA 1
ATOM 808 C C . TRP A 1 111 ? 4.140 -4.542 -4.939 1.00 96.94 111 TRP A C 1
ATOM 810 O O . TRP A 1 111 ? 3.061 -4.719 -4.371 1.00 96.94 111 TRP A O 1
ATOM 820 N N . SER A 1 112 ? 5.299 -4.580 -4.278 1.00 97.81 112 SER A N 1
ATOM 821 C CA . SER A 1 112 ? 5.388 -4.960 -2.866 1.00 97.81 112 SER A CA 1
ATOM 822 C C . SER A 1 112 ? 4.673 -3.959 -1.954 1.00 97.81 112 SER A C 1
ATOM 824 O O . SER A 1 112 ? 3.940 -4.366 -1.053 1.00 97.81 112 SER A O 1
ATOM 826 N N . ALA A 1 113 ? 4.846 -2.657 -2.193 1.00 98.25 113 ALA A N 1
ATOM 827 C CA . ALA A 1 113 ? 4.225 -1.604 -1.394 1.00 98.25 113 ALA A CA 1
ATOM 828 C C . ALA A 1 113 ? 2.700 -1.554 -1.588 1.00 98.25 113 ALA A C 1
ATOM 830 O O . ALA A 1 113 ? 1.954 -1.453 -0.607 1.00 98.25 113 ALA A O 1
ATOM 831 N N . ALA A 1 114 ? 2.226 -1.703 -2.829 1.00 98.25 114 ALA A N 1
ATOM 832 C CA . ALA A 1 114 ? 0.802 -1.756 -3.135 1.00 98.25 114 ALA A CA 1
ATOM 833 C C . ALA A 1 114 ? 0.133 -2.961 -2.459 1.00 98.25 114 ALA A C 1
ATOM 835 O O . ALA A 1 114 ? -0.840 -2.785 -1.726 1.00 98.25 114 ALA A O 1
ATOM 836 N N . TYR A 1 115 ? 0.680 -4.174 -2.614 1.00 98.50 115 TYR A N 1
ATOM 837 C CA . TYR A 1 115 ? 0.105 -5.366 -1.981 1.00 98.50 115 TYR A CA 1
ATOM 838 C C . TYR A 1 115 ? 0.208 -5.350 -0.452 1.00 98.50 115 TYR A C 1
ATOM 840 O O . TYR A 1 115 ? -0.713 -5.822 0.216 1.00 98.50 115 TYR A O 1
ATOM 848 N N . ASN A 1 116 ? 1.261 -4.757 0.127 1.00 98.44 116 ASN A N 1
ATOM 849 C CA . ASN A 1 116 ? 1.323 -4.546 1.575 1.00 98.44 116 ASN A CA 1
ATOM 850 C C . ASN A 1 116 ? 0.170 -3.648 2.050 1.00 98.44 116 ASN A C 1
ATOM 852 O O . ASN A 1 116 ? -0.526 -3.988 3.006 1.00 98.44 116 ASN A O 1
ATOM 856 N N . THR A 1 117 ? -0.078 -2.543 1.347 1.00 98.62 117 THR A N 1
ATOM 857 C CA . THR A 1 117 ? -1.153 -1.597 1.678 1.00 98.62 117 THR A CA 1
ATOM 858 C C . THR A 1 117 ? -2.540 -2.208 1.465 1.00 98.62 117 THR A C 1
ATOM 860 O O . THR A 1 117 ? -3.416 -2.064 2.317 1.00 98.62 117 THR A O 1
ATOM 863 N N . ILE A 1 118 ? -2.734 -2.967 0.383 1.00 98.81 118 ILE A N 1
ATOM 864 C CA . ILE A 1 118 ? -3.955 -3.750 0.135 1.00 98.81 118 ILE A CA 1
ATOM 865 C C . ILE A 1 118 ? -4.207 -4.727 1.287 1.00 98.81 118 ILE A C 1
ATOM 867 O O . ILE A 1 118 ? -5.340 -4.844 1.753 1.00 98.81 118 ILE A O 1
ATOM 871 N N . ASN A 1 119 ? -3.164 -5.388 1.795 1.00 98.31 119 ASN A N 1
ATOM 872 C CA . ASN A 1 119 ? -3.298 -6.291 2.933 1.00 98.31 119 ASN A CA 1
ATOM 873 C C . ASN A 1 119 ? -3.714 -5.555 4.218 1.00 98.31 119 ASN A C 1
ATOM 875 O O . ASN A 1 119 ? -4.589 -6.031 4.937 1.00 98.31 119 ASN A O 1
ATOM 879 N N . ARG A 1 120 ? -3.168 -4.357 4.479 1.00 97.94 120 ARG A N 1
ATOM 880 C CA . ARG A 1 120 ? -3.634 -3.496 5.586 1.00 97.94 120 ARG A CA 1
ATOM 881 C C . ARG A 1 120 ? -5.126 -3.169 5.440 1.00 97.94 120 ARG A C 1
ATOM 883 O O . ARG A 1 120 ? -5.868 -3.282 6.412 1.00 97.94 120 ARG A O 1
ATOM 890 N N . CYS A 1 121 ? -5.584 -2.854 4.227 1.00 98.69 121 CYS A N 1
ATOM 891 C CA . CYS A 1 121 ? -7.003 -2.595 3.961 1.00 98.69 121 CYS A CA 1
ATOM 892 C C . CYS A 1 121 ? -7.864 -3.843 4.203 1.00 98.69 121 CYS A C 1
ATOM 894 O O . CYS A 1 121 ? -8.933 -3.745 4.797 1.00 98.69 121 CYS A O 1
ATOM 896 N N . ASN A 1 122 ? -7.396 -5.025 3.791 1.00 98.50 122 ASN A N 1
ATOM 897 C CA . ASN A 1 122 ? -8.095 -6.288 4.049 1.00 98.50 122 ASN A CA 1
ATOM 898 C C . ASN A 1 122 ? -8.257 -6.559 5.551 1.00 98.50 122 ASN A C 1
ATOM 900 O O . ASN A 1 122 ? -9.321 -7.008 5.966 1.00 98.50 122 ASN A O 1
ATOM 904 N N . ASN A 1 123 ? -7.248 -6.224 6.357 1.00 96.94 123 ASN A N 1
ATOM 905 C CA . ASN A 1 123 ? -7.310 -6.322 7.815 1.00 96.94 123 ASN A CA 1
ATOM 906 C C . ASN A 1 123 ? -8.344 -5.361 8.427 1.00 96.94 123 ASN A C 1
ATOM 908 O O . ASN A 1 123 ? -9.086 -5.745 9.324 1.00 96.94 123 ASN A O 1
ATOM 912 N N . VAL A 1 124 ? -8.450 -4.124 7.927 1.00 98.25 124 VAL A N 1
ATOM 913 C CA . VAL A 1 124 ? -9.522 -3.203 8.356 1.00 98.25 124 VAL A CA 1
ATOM 914 C C . VAL A 1 124 ? -10.894 -3.792 8.034 1.00 98.25 124 VAL A C 1
ATOM 916 O O . VAL A 1 124 ? -11.775 -3.819 8.890 1.00 98.25 124 VAL A O 1
ATOM 919 N N . LEU A 1 125 ? -11.069 -4.292 6.810 1.00 98.38 125 LEU A N 1
ATOM 920 C CA . LEU A 1 125 ? -12.345 -4.820 6.329 1.00 98.38 125 LEU A CA 1
ATOM 921 C C . LEU A 1 125 ? -12.762 -6.105 7.054 1.00 98.38 125 LEU A C 1
ATOM 923 O O . LEU A 1 125 ? -13.949 -6.294 7.301 1.00 98.38 125 LEU A O 1
ATOM 927 N N . SER A 1 126 ? -11.814 -6.963 7.443 1.00 97.31 126 SER A N 1
ATOM 928 C CA . SER A 1 126 ? -12.117 -8.184 8.202 1.00 97.31 126 SER A CA 1
ATOM 929 C C . SER A 1 126 ? -12.588 -7.903 9.633 1.00 97.31 126 SER A C 1
ATOM 931 O O . SER A 1 126 ? -13.295 -8.723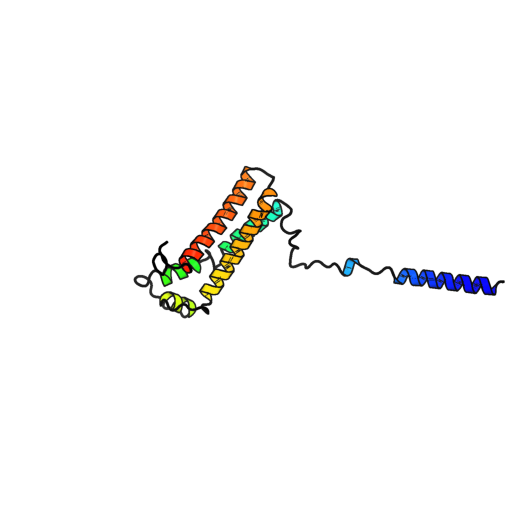 10.216 1.00 97.31 126 SER A O 1
ATOM 933 N N . ALA A 1 127 ? -12.234 -6.741 10.190 1.00 96.94 127 ALA A N 1
ATOM 934 C CA . ALA A 1 127 ? -12.558 -6.344 11.557 1.00 96.94 127 ALA A CA 1
ATOM 935 C C . ALA A 1 127 ? -13.535 -5.160 11.648 1.00 96.94 127 ALA A C 1
ATOM 937 O O . ALA A 1 127 ? -13.791 -4.661 12.744 1.00 96.94 127 ALA A O 1
ATOM 938 N N . VAL A 1 128 ? -14.123 -4.710 10.534 1.00 97.25 128 VAL A N 1
ATOM 939 C CA . VAL A 1 128 ? -14.950 -3.491 10.502 1.00 97.25 128 VAL A CA 1
ATOM 940 C C . VAL A 1 128 ? -16.186 -3.568 11.409 1.00 97.25 128 VAL A C 1
ATOM 942 O O . VAL A 1 128 ? -16.656 -2.551 11.915 1.00 97.25 128 VAL A O 1
ATOM 945 N N . ASP A 1 129 ? -16.668 -4.775 11.712 1.00 97.44 129 ASP A N 1
ATOM 946 C CA . ASP A 1 1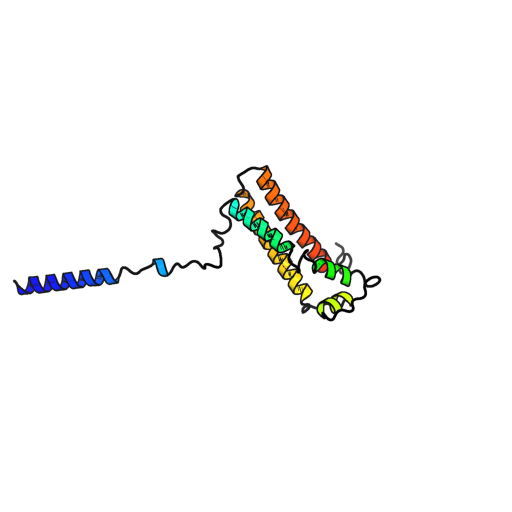29 ? -17.754 -5.018 12.671 1.00 97.44 129 ASP A CA 1
ATOM 947 C C . ASP A 1 129 ? -17.415 -4.611 14.116 1.00 97.44 129 ASP A C 1
ATOM 949 O O . ASP A 1 129 ? -18.321 -4.438 14.931 1.00 97.44 129 ASP A O 1
ATOM 953 N N . LYS A 1 130 ? -16.131 -4.425 14.448 1.00 97.31 130 LYS A N 1
ATOM 954 C CA . LYS A 1 130 ? -15.694 -3.909 15.755 1.00 97.31 130 LYS A CA 1
ATOM 955 C C . LYS A 1 130 ? -15.946 -2.409 15.920 1.00 97.31 130 LYS A C 1
ATOM 957 O O . LYS A 1 130 ? -15.879 -1.916 17.043 1.00 97.31 130 LYS A O 1
ATOM 962 N N . VAL A 1 131 ? -16.237 -1.684 14.837 1.00 97.88 131 VAL A N 1
ATOM 963 C CA . VAL A 1 131 ? -16.602 -0.262 14.873 1.00 97.88 131 VAL A CA 1
ATOM 964 C C . VAL A 1 131 ? -18.077 -0.146 15.256 1.00 97.88 131 VAL A C 1
ATOM 966 O O . VAL A 1 131 ? -18.968 -0.306 14.422 1.00 97.88 131 VAL A O 1
ATOM 969 N N . THR A 1 132 ? -18.340 0.119 16.536 1.00 97.56 132 THR A N 1
ATOM 970 C CA . THR A 1 132 ? -19.698 0.101 17.107 1.00 97.56 132 THR A CA 1
ATOM 971 C C . THR A 1 132 ? -20.201 1.473 17.549 1.00 97.56 132 THR A C 1
ATOM 973 O O . THR A 1 132 ? -21.365 1.592 17.924 1.00 97.56 132 THR A O 1
ATOM 976 N N . SER A 1 133 ? -19.365 2.516 17.492 1.00 96.75 133 SER A N 1
ATO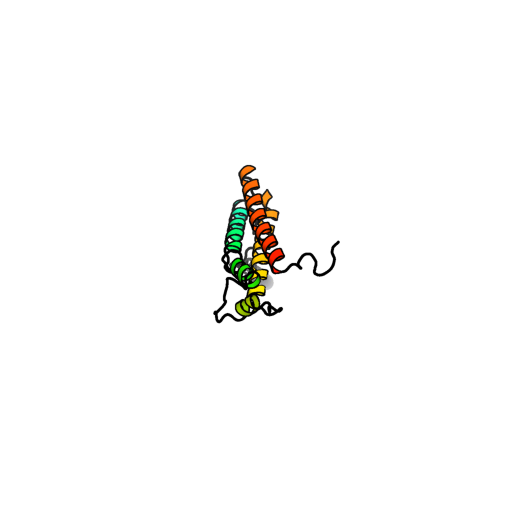M 977 C CA . SER A 1 133 ? -19.741 3.884 17.876 1.00 96.75 133 SER A CA 1
ATOM 978 C C . SER A 1 133 ? -20.945 4.425 17.102 1.00 96.75 133 SER A C 1
ATOM 980 O O . SER A 1 133 ? -21.780 5.125 17.672 1.00 96.75 133 SER A O 1
ATOM 982 N N . SER A 1 134 ? -21.059 4.106 15.809 1.00 98.12 134 SER A N 1
ATOM 983 C CA . SER A 1 134 ? -22.259 4.348 15.001 1.00 98.12 134 SER A CA 1
ATOM 984 C C . SER A 1 134 ? -22.207 3.598 13.667 1.00 98.12 134 SER A C 1
ATOM 986 O O . SER A 1 134 ? -21.131 3.343 13.126 1.00 98.12 134 SER A O 1
ATOM 988 N N . VAL A 1 135 ? -23.380 3.338 13.076 1.00 98.19 135 VAL A N 1
ATOM 989 C CA . VAL A 1 135 ? -23.489 2.798 11.704 1.00 98.19 135 VAL A CA 1
ATOM 990 C C . VAL A 1 135 ? -22.806 3.725 10.693 1.00 98.19 135 VAL A C 1
ATOM 992 O O . VAL A 1 135 ? -22.099 3.259 9.807 1.00 98.19 135 VAL A O 1
ATOM 995 N N . ALA A 1 136 ? -22.954 5.044 10.856 1.00 98.50 136 ALA A N 1
ATOM 996 C CA . ALA A 1 136 ? -22.303 6.020 9.986 1.00 98.50 136 ALA A CA 1
ATOM 997 C C . ALA A 1 136 ? -20.768 5.919 10.046 1.00 98.50 136 ALA A C 1
ATOM 999 O O . ALA A 1 136 ? -20.114 5.937 9.005 1.00 98.50 136 ALA A O 1
ATOM 1000 N N . LYS A 1 137 ? -20.185 5.761 11.245 1.00 98.44 137 LYS A N 1
ATOM 1001 C CA . LYS A 1 137 ? -18.732 5.614 11.402 1.00 98.44 137 LYS A CA 1
ATOM 1002 C C . LYS A 1 137 ? -18.226 4.302 10.810 1.00 98.44 137 LYS A C 1
ATOM 1004 O O . LYS A 1 137 ? -17.226 4.327 10.100 1.00 98.44 137 LYS A O 1
ATOM 1009 N N . LYS A 1 138 ? -18.933 3.194 11.050 1.00 98.62 138 LYS A N 1
ATOM 1010 C CA . LYS A 1 138 ? -18.628 1.892 10.444 1.00 98.62 138 LYS A CA 1
ATOM 1011 C C . LYS A 1 138 ? -18.593 1.983 8.915 1.00 98.62 138 LYS A C 1
ATOM 1013 O O . LYS A 1 138 ? -17.591 1.616 8.312 1.00 98.62 138 LYS A O 1
ATOM 1018 N N . ASN A 1 139 ? -19.638 2.553 8.313 1.00 98.69 139 ASN A N 1
ATOM 1019 C CA . ASN A 1 139 ? -19.730 2.715 6.860 1.00 98.69 139 ASN A CA 1
ATOM 1020 C C . ASN A 1 139 ? -18.622 3.627 6.305 1.00 98.69 139 ASN A C 1
ATOM 1022 O O . ASN A 1 139 ? -18.108 3.365 5.223 1.00 98.69 139 ASN A O 1
ATOM 1026 N N . SER A 1 140 ? -18.233 4.680 7.039 1.00 98.69 140 SER A N 1
ATOM 1027 C CA . SER A 1 140 ? -17.094 5.534 6.663 1.00 98.69 140 SER A CA 1
ATOM 1028 C C . SER A 1 140 ? -15.795 4.731 6.629 1.00 98.69 140 SER A C 1
ATOM 1030 O O . SER A 1 140 ? -15.110 4.727 5.615 1.00 98.69 140 SER A O 1
ATOM 1032 N N . VAL A 1 141 ? -15.491 3.997 7.707 1.00 98.81 141 VAL A N 1
ATOM 1033 C CA . VAL A 1 141 ? -14.273 3.174 7.816 1.00 98.81 141 VAL A CA 1
ATOM 1034 C C . VAL A 1 141 ? -14.208 2.129 6.701 1.00 98.81 141 VAL A C 1
ATOM 1036 O O . VAL A 1 141 ? -13.164 1.969 6.071 1.00 98.81 141 VAL A O 1
ATOM 1039 N N . GLU A 1 142 ? -15.324 1.450 6.431 1.00 98.81 142 GLU A N 1
ATOM 1040 C CA . GLU A 1 142 ? -15.430 0.487 5.334 1.00 98.81 142 GLU A CA 1
ATOM 1041 C C . GLU A 1 142 ? -15.182 1.148 3.971 1.00 98.81 142 GLU A C 1
ATOM 1043 O O . GLU A 1 142 ? -14.359 0.670 3.190 1.00 98.81 142 GLU A O 1
ATOM 1048 N N . GLY A 1 143 ? -15.853 2.271 3.699 1.00 98.81 143 GLY A N 1
ATOM 1049 C CA . GLY A 1 143 ? -15.732 2.999 2.438 1.00 98.81 143 GLY A CA 1
ATOM 1050 C C . GLY A 1 143 ? -14.316 3.513 2.175 1.00 98.81 143 GLY A C 1
ATOM 1051 O O . GLY A 1 143 ? -13.806 3.363 1.066 1.00 98.81 143 GLY A O 1
ATOM 1052 N N . GLU A 1 144 ? -13.653 4.061 3.195 1.00 98.81 144 GLU A N 1
ATOM 1053 C CA . GLU A 1 144 ? -12.269 4.538 3.108 1.00 98.81 144 GLU A CA 1
ATOM 1054 C C . GLU A 1 144 ? -11.297 3.391 2.783 1.00 98.81 144 GLU A C 1
ATOM 1056 O O . GLU A 1 144 ? -10.506 3.492 1.842 1.00 98.81 144 GLU A O 1
ATOM 1061 N N . ALA A 1 145 ? -11.399 2.262 3.493 1.00 98.88 145 ALA A N 1
ATOM 1062 C CA . ALA A 1 145 ? -10.560 1.091 3.233 1.00 98.88 145 ALA A CA 1
ATOM 1063 C C . ALA A 1 145 ? -10.815 0.487 1.839 1.00 98.88 145 ALA A C 1
ATOM 1065 O O . ALA A 1 145 ? -9.869 0.117 1.137 1.00 98.88 145 ALA A O 1
ATOM 1066 N N . LEU A 1 146 ? -12.080 0.414 1.405 1.00 98.88 146 LEU A N 1
ATOM 1067 C CA . LEU A 1 146 ? -12.443 -0.047 0.063 1.00 98.88 146 LEU A CA 1
ATOM 1068 C C . LEU A 1 146 ? -11.893 0.870 -1.028 1.00 98.88 146 LEU A C 1
ATOM 1070 O O . LEU A 1 146 ? -11.399 0.366 -2.040 1.00 98.88 146 LEU A O 1
ATOM 1074 N N . PHE A 1 147 ? -11.956 2.187 -0.834 1.00 98.81 147 PHE A N 1
ATOM 1075 C CA . PHE A 1 147 ? -11.430 3.158 -1.787 1.00 98.81 147 PHE A CA 1
ATOM 1076 C C . PHE A 1 147 ? -9.919 2.994 -1.970 1.00 98.81 147 PHE A C 1
ATOM 1078 O O . PHE A 1 147 ? -9.469 2.782 -3.094 1.00 98.81 147 PHE A O 1
ATOM 1085 N N . ILE A 1 148 ? -9.152 3.002 -0.873 1.00 98.81 148 ILE A N 1
ATOM 1086 C CA . ILE A 1 148 ? -7.688 2.827 -0.894 1.00 98.81 148 ILE A CA 1
ATOM 1087 C C . ILE A 1 148 ? -7.320 1.519 -1.604 1.00 98.81 148 ILE A C 1
ATOM 1089 O O . ILE A 1 148 ? -6.498 1.508 -2.523 1.00 98.81 148 ILE A O 1
ATOM 1093 N N . ARG A 1 149 ? -7.971 0.413 -1.221 1.00 98.75 149 ARG A N 1
ATOM 1094 C CA . ARG A 1 149 ? -7.731 -0.904 -1.819 1.00 98.75 149 ARG A CA 1
ATOM 1095 C C . ARG A 1 149 ? -8.007 -0.910 -3.322 1.00 98.75 149 ARG A C 1
ATOM 1097 O O . ARG A 1 149 ? -7.208 -1.433 -4.094 1.00 98.75 149 ARG A O 1
ATOM 1104 N N . SER A 1 150 ? -9.133 -0.336 -3.737 1.00 98.62 150 SER A N 1
ATOM 1105 C CA . SER A 1 150 ? -9.559 -0.328 -5.140 1.00 98.62 150 SER A CA 1
ATOM 1106 C C . SER A 1 150 ? -8.684 0.581 -6.001 1.00 98.62 150 SER A C 1
ATOM 1108 O O . SER A 1 150 ? -8.346 0.203 -7.119 1.00 98.62 150 SER A O 1
ATOM 1110 N N . ALA A 1 151 ? -8.262 1.734 -5.476 1.00 98.31 151 ALA A N 1
ATOM 1111 C CA . ALA A 1 151 ? -7.339 2.637 -6.156 1.00 98.31 151 ALA A CA 1
ATOM 1112 C C . ALA A 1 151 ? -6.000 1.947 -6.463 1.00 98.31 151 ALA A C 1
ATOM 1114 O O . ALA A 1 151 ? -5.504 2.026 -7.584 1.00 98.31 151 ALA A O 1
ATOM 1115 N N . LEU A 1 152 ? -5.451 1.195 -5.504 1.00 98.31 152 LEU A N 1
ATOM 1116 C CA . LEU A 1 152 ? -4.217 0.439 -5.725 1.00 98.31 152 LEU A CA 1
ATOM 1117 C C . LEU A 1 152 ? -4.405 -0.709 -6.719 1.00 98.31 152 LEU A C 1
ATOM 1119 O O . LEU A 1 152 ? -3.561 -0.887 -7.592 1.00 98.31 152 LEU A O 1
ATOM 1123 N N . TYR A 1 153 ? -5.509 -1.460 -6.645 1.00 98.19 153 TYR A N 1
ATOM 1124 C CA . TYR A 1 153 ? -5.796 -2.479 -7.660 1.00 98.19 153 TYR A CA 1
ATOM 1125 C C . TYR A 1 153 ? -5.899 -1.886 -9.066 1.00 98.19 153 TYR A C 1
ATOM 1127 O O . TYR A 1 153 ? -5.375 -2.473 -10.010 1.00 98.19 153 TYR A O 1
ATOM 1135 N N . PHE A 1 154 ? -6.536 -0.724 -9.207 1.00 96.75 154 PHE A N 1
ATOM 1136 C CA . PHE A 1 154 ? -6.641 -0.034 -10.487 1.00 96.75 154 PHE A CA 1
ATOM 1137 C C . PHE A 1 154 ? -5.262 0.317 -11.064 1.00 96.75 154 PHE A C 1
ATOM 1139 O O . PHE A 1 154 ? -4.989 0.005 -12.222 1.00 96.75 154 PHE A O 1
ATOM 1146 N N . GLU A 1 155 ? -4.364 0.883 -10.256 1.00 96.38 155 GLU A N 1
ATOM 1147 C CA . GLU A 1 155 ? -2.997 1.192 -10.695 1.00 96.38 155 GLU A CA 1
ATOM 1148 C C . GLU A 1 155 ? -2.180 -0.062 -11.031 1.00 96.38 155 GLU A C 1
ATOM 1150 O O . GLU A 1 155 ? -1.480 -0.094 -12.041 1.00 96.38 155 GLU A O 1
ATOM 1155 N N . LEU A 1 156 ? -2.314 -1.135 -10.246 1.00 96.00 156 LEU A N 1
ATOM 1156 C CA . LEU A 1 156 ? -1.654 -2.411 -10.537 1.00 96.00 156 LEU A CA 1
ATOM 1157 C C . LEU A 1 156 ? -2.119 -3.005 -11.873 1.00 96.00 156 LEU A C 1
ATOM 1159 O O . LEU A 1 156 ? -1.299 -3.511 -12.638 1.00 96.00 156 LEU A O 1
ATOM 1163 N N . VAL A 1 157 ? -3.418 -2.932 -12.174 1.00 94.38 157 VAL A N 1
ATOM 1164 C CA . VAL A 1 157 ? -3.956 -3.379 -13.466 1.00 94.38 157 VAL A CA 1
ATOM 1165 C C . VAL A 1 157 ? -3.389 -2.529 -14.599 1.00 94.38 157 VAL A C 1
ATOM 1167 O O . VAL A 1 157 ? -2.933 -3.085 -15.591 1.00 94.38 157 VAL A O 1
ATOM 1170 N N . ARG A 1 158 ? -3.350 -1.202 -14.445 1.00 90.75 158 ARG A N 1
ATOM 1171 C CA . ARG A 1 158 ? -2.778 -0.304 -15.460 1.00 90.75 158 ARG A CA 1
ATOM 1172 C C . ARG A 1 158 ? -1.307 -0.592 -15.760 1.00 90.75 158 ARG A C 1
ATOM 1174 O O . ARG A 1 158 ? -0.909 -0.494 -16.914 1.00 90.75 158 ARG A O 1
ATOM 1181 N N . LEU A 1 159 ? -0.519 -0.921 -14.739 1.00 91.12 159 LEU A N 1
ATOM 1182 C CA . LEU A 1 159 ? 0.924 -1.129 -14.874 1.00 91.12 159 LEU A CA 1
ATOM 1183 C C . LEU A 1 159 ? 1.301 -2.536 -15.354 1.00 91.12 159 LEU A C 1
ATOM 1185 O O . LEU A 1 159 ? 2.302 -2.684 -16.050 1.00 91.12 159 LEU A O 1
ATOM 1189 N N . TYR A 1 160 ? 0.548 -3.568 -14.957 1.00 90.62 160 TYR A N 1
ATOM 1190 C CA . TYR A 1 160 ? 1.001 -4.960 -15.090 1.00 90.62 160 TYR A CA 1
ATOM 1191 C C . TYR A 1 160 ? 0.031 -5.891 -15.814 1.00 90.62 160 TYR A C 1
ATOM 1193 O O . TYR A 1 160 ? 0.423 -7.005 -16.168 1.00 90.62 160 TYR A O 1
ATOM 1201 N N . ALA A 1 161 ? -1.228 -5.496 -16.014 1.00 89.19 161 ALA A N 1
ATOM 1202 C CA . ALA A 1 161 ? -2.134 -6.318 -16.800 1.00 89.19 161 ALA A CA 1
ATOM 1203 C C . ALA A 1 161 ? -1.787 -6.214 -18.286 1.00 89.19 161 ALA A C 1
ATOM 1205 O O . ALA A 1 161 ? -1.300 -5.195 -18.776 1.00 89.19 161 ALA A O 1
ATOM 1206 N N . LYS A 1 162 ? -2.089 -7.286 -19.016 1.00 85.25 162 LYS A N 1
ATOM 1207 C CA . LYS A 1 162 ? -2.056 -7.246 -20.473 1.00 85.25 162 LYS A CA 1
ATOM 1208 C C . LYS A 1 162 ? -3.044 -6.208 -20.990 1.00 85.25 162 LYS A C 1
ATOM 1210 O O . LYS A 1 162 ? -4.136 -6.045 -20.441 1.00 85.25 162 LYS A O 1
ATOM 1215 N N . THR A 1 163 ? -2.674 -5.541 -22.074 1.00 77.06 163 THR A N 1
ATOM 1216 C CA . THR A 1 163 ? -3.597 -4.660 -22.781 1.00 77.06 163 THR A CA 1
ATOM 1217 C C . THR A 1 163 ? -4.691 -5.486 -23.450 1.00 77.06 163 THR A C 1
ATOM 1219 O O . THR A 1 163 ? -4.505 -6.654 -23.807 1.00 77.06 163 THR A O 1
ATOM 1222 N N . ILE A 1 164 ? -5.862 -4.875 -23.623 1.00 68.50 164 ILE A N 1
ATOM 1223 C CA . ILE A 1 164 ? -6.954 -5.490 -24.378 1.00 68.50 164 ILE A CA 1
ATOM 1224 C C . ILE A 1 164 ? -6.444 -5.746 -25.805 1.00 68.50 164 ILE A C 1
ATOM 1226 O O . ILE A 1 164 ? -6.130 -4.800 -26.525 1.00 68.50 164 ILE A O 1
ATOM 1230 N N . GLY A 1 165 ? -6.347 -7.021 -26.193 1.00 70.56 165 GLY A N 1
ATOM 1231 C CA . GLY A 1 165 ? -5.861 -7.455 -27.508 1.00 70.56 165 GLY A CA 1
ATOM 1232 C C . GLY A 1 165 ? -4.536 -8.230 -27.510 1.00 70.56 165 GLY A C 1
ATOM 1233 O O . GLY A 1 165 ? -4.212 -8.823 -28.534 1.00 70.56 165 GLY A O 1
ATOM 1234 N N . ASP A 1 166 ? -3.806 -8.310 -26.391 1.00 69.38 166 ASP A N 1
ATOM 1235 C CA . ASP A 1 166 ? -2.498 -8.998 -26.296 1.00 69.38 166 ASP A CA 1
ATOM 1236 C C . ASP A 1 166 ? -2.596 -10.501 -25.905 1.00 69.38 166 ASP A C 1
ATOM 1238 O O . ASP A 1 166 ? -1.789 -11.066 -25.151 1.00 69.38 166 ASP A O 1
ATOM 1242 N N . GLY A 1 167 ? -3.633 -11.165 -26.432 1.00 60.12 167 GLY A N 1
ATOM 1243 C CA . GLY A 1 167 ? -3.909 -12.599 -26.278 1.00 60.12 167 GLY A CA 1
ATOM 1244 C C . GLY A 1 167 ? -5.168 -12.897 -25.458 1.00 60.12 167 GLY A C 1
ATOM 1245 O O . GLY A 1 167 ? -5.185 -12.659 -24.255 1.00 60.12 167 GLY A O 1
ATOM 1246 N N . ASP A 1 168 ? -6.163 -13.467 -26.146 1.00 50.84 168 ASP A N 1
ATOM 1247 C CA . ASP A 1 168 ? -7.551 -13.770 -25.753 1.00 50.84 168 ASP A CA 1
ATOM 1248 C C . ASP A 1 168 ? -8.476 -12.565 -25.529 1.00 50.84 168 ASP A C 1
ATOM 1250 O O . ASP A 1 168 ? -8.652 -12.044 -24.431 1.00 50.84 168 ASP A O 1
ATOM 1254 N N . ALA A 1 169 ? -9.141 -12.174 -26.621 1.00 47.19 169 ALA A N 1
ATOM 1255 C CA . ALA A 1 169 ? -10.449 -11.544 -26.551 1.00 47.19 169 ALA A CA 1
ATOM 1256 C C . ALA A 1 169 ? -11.495 -12.646 -26.322 1.00 47.19 169 ALA A C 1
ATOM 1258 O O . ALA A 1 169 ? -11.981 -13.256 -27.277 1.00 47.19 169 ALA A O 1
ATOM 1259 N N . ALA A 1 170 ? -11.808 -12.901 -25.056 1.00 44.38 170 ALA A N 1
ATOM 1260 C CA . ALA A 1 170 ? -13.073 -13.497 -24.651 1.00 44.38 170 ALA A CA 1
ATOM 1261 C C . ALA A 1 170 ? -13.816 -12.492 -23.769 1.00 44.38 170 ALA A C 1
ATOM 1263 O O . ALA A 1 170 ? -13.185 -11.969 -22.822 1.00 44.38 170 ALA A O 1
#

Radius of gyration: 29.98 Å; Cα contacts (8 Å, |Δi|>4): 133; chains: 1; bounding box: 44×59×97 Å

Nearest PDB structures (foldseek):
  4gyv-assembly2_E  TM=3.628E-01  e=8.531E+00  Mus musculus
  6mbz-assembly1_A  TM=3.217E-01  e=5.465E+00  Homo sapiens
  8c7d-assembly1_A  TM=3.287E-01  e=7.355E+00  Homo sapiens

Mean predicted aligned error: 10.66 Å

pLDDT: mean 87.7, std 13.04, range [44.38, 98.88]

Foldseek 3Di:
DVVVVVVVVVVVVVVVVVVVVPPDPPVVVPDDDPVDDDPVGQQQALVSLVVLLVVLVVLQCDCLHVVPLLVLLCCLQPPLDPDDDPDPQVLSVCSNVVNDDPPRPSVVSNVVSLVVSLVSLVSSQVRLVNNDPDPVVSVVSNVSSVVSNVSSVVSCCSNPNDDVPPDDDD

Solvent-accessible surface area (backbone atoms only — not comparable to full-atom values): 9824 Å² total; per-residue (Å²): 114,72,67,60,54,53,52,52,54,51,53,52,51,51,52,56,57,53,59,62,73,69,69,68,74,65,80,75,72,73,69,76,61,93,90,56,73,57,79,93,66,52,56,73,42,39,66,37,35,52,54,38,46,51,50,25,54,58,33,45,54,30,50,42,24,77,46,39,46,50,57,52,51,52,46,34,58,73,33,75,84,89,48,81,90,83,75,87,53,62,53,58,50,24,35,47,70,74,61,68,54,98,82,32,58,63,60,54,42,26,54,53,42,38,53,53,24,36,48,39,23,50,55,29,63,76,36,42,84,42,38,70,93,36,73,69,57,29,52,49,56,48,50,53,35,50,48,58,36,49,55,45,51,53,52,49,46,72,74,69,48,80,61,95,76,80,72,81,90,125

Secondary structure (DSSP, 8-state):
-HHHHHHHHHHHHHHHHHHHTT---GGGT----TT---GGGTTSSHHHHHHHHHHHHHHHTSTTTTTTHHHHHHHHHH-TTT-----S-HHHHHHHTT---TT-HHHHHHHHHHHHHHHHHHHHHHTGGG--S-HHHHHHHHHHHHHHHHHHHHHHHHHHSPPTTSS---